Protein AF-A0A6J5A3V4-F1 (afdb_monomer)

pLDDT: mean 75.84, std 9.5, range [47.66, 88.19]

Nearest PDB structures (foldseek):
  4din-assembly1_B  TM=4.752E-01  e=3.847E+00  Homo sapiens

Structure (mmCIF, N/CA/C/O backbone):
data_AF-A0A6J5A3V4-F1
#
_entry.id   AF-A0A6J5A3V4-F1
#
loop_
_atom_site.group_PDB
_atom_site.id
_atom_site.type_symbol
_atom_site.label_atom_id
_atom_site.label_alt_id
_atom_site.label_comp_id
_atom_site.label_asym_id
_atom_site.label_entity_id
_atom_site.label_seq_id
_atom_site.pdbx_PDB_ins_code
_atom_site.Cartn_x
_atom_site.Cartn_y
_atom_site.Cartn_z
_atom_site.occupancy
_atom_site.B_iso_or_equiv
_atom_site.auth_seq_id
_atom_site.auth_comp_id
_atom_site.auth_asym_id
_atom_site.auth_atom_id
_atom_site.pdbx_PDB_model_num
ATOM 1 N N . MET A 1 1 ? 20.127 -11.781 -20.003 1.00 52.34 1 MET A N 1
ATOM 2 C CA . MET A 1 1 ? 18.702 -11.695 -19.614 1.00 52.34 1 MET A CA 1
ATOM 3 C C . MET A 1 1 ? 18.591 -11.997 -18.131 1.00 52.34 1 MET A C 1
ATOM 5 O O . MET A 1 1 ? 18.825 -13.134 -17.752 1.00 52.34 1 MET A O 1
ATOM 9 N N . LYS A 1 2 ? 18.326 -10.992 -17.294 1.00 51.72 2 LYS A N 1
ATOM 10 C CA . LYS A 1 2 ? 17.913 -11.189 -15.895 1.00 51.72 2 LYS A CA 1
ATOM 11 C C . LYS A 1 2 ? 17.309 -9.885 -15.359 1.00 51.72 2 LYS A C 1
ATOM 13 O O . LYS A 1 2 ? 17.791 -9.303 -14.403 1.00 51.72 2 LYS A O 1
ATOM 18 N N . GLY A 1 3 ? 16.272 -9.397 -16.041 1.00 55.44 3 GLY A N 1
ATOM 19 C CA . GLY A 1 3 ? 15.338 -8.463 -15.418 1.00 55.44 3 GLY A CA 1
ATOM 20 C C . GLY A 1 3 ? 14.418 -9.299 -14.544 1.00 55.44 3 GLY A C 1
ATOM 21 O O . GLY A 1 3 ? 13.437 -9.846 -15.045 1.00 55.44 3 GLY A O 1
ATOM 22 N N . GLY A 1 4 ? 14.812 -9.532 -13.292 1.00 59.06 4 GLY A N 1
ATOM 23 C CA . GLY A 1 4 ? 13.900 -10.111 -12.315 1.00 59.06 4 GL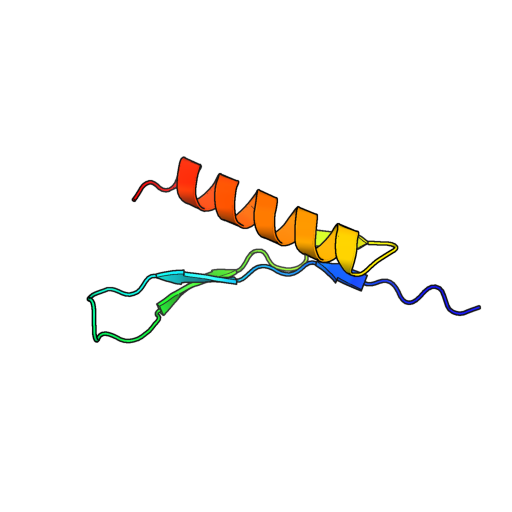Y A CA 1
ATOM 24 C C . GLY A 1 4 ? 12.783 -9.100 -12.115 1.00 59.06 4 GLY A C 1
ATOM 25 O O . GLY A 1 4 ? 13.047 -8.017 -11.618 1.00 59.06 4 GLY A O 1
ATOM 26 N N . ARG A 1 5 ? 11.572 -9.403 -12.585 1.00 66.25 5 ARG A N 1
ATOM 27 C CA . ARG A 1 5 ? 10.412 -8.556 -12.300 1.00 66.25 5 ARG A CA 1
ATOM 28 C C . ARG A 1 5 ? 10.097 -8.701 -10.817 1.00 66.25 5 ARG A C 1
ATOM 30 O O . ARG A 1 5 ? 9.898 -9.824 -10.347 1.00 66.25 5 ARG A O 1
ATOM 37 N N . TYR A 1 6 ? 10.112 -7.590 -10.096 1.00 71.31 6 TYR A N 1
ATOM 38 C CA . TYR A 1 6 ? 9.774 -7.546 -8.682 1.00 71.31 6 TYR A CA 1
ATOM 39 C C . TYR A 1 6 ? 8.279 -7.287 -8.560 1.00 71.31 6 TYR A C 1
ATOM 41 O O . TYR A 1 6 ? 7.740 -6.405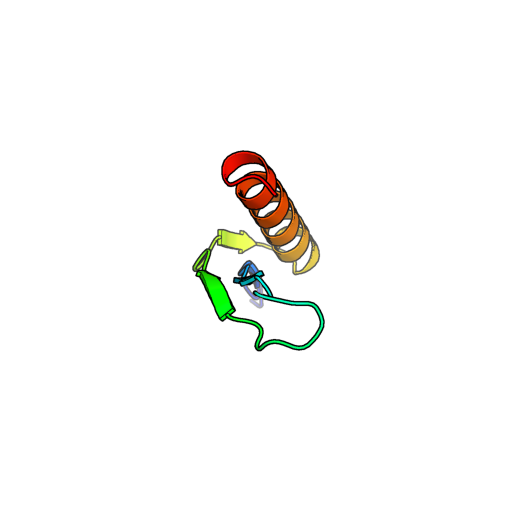 -9.218 1.00 71.31 6 TYR A O 1
ATOM 49 N N . PHE A 1 7 ? 7.600 -8.070 -7.733 1.00 69.38 7 PHE A N 1
ATOM 50 C CA . PHE A 1 7 ? 6.163 -7.931 -7.530 1.00 69.38 7 PHE A CA 1
ATOM 51 C C . PHE A 1 7 ? 5.919 -7.204 -6.214 1.00 69.38 7 PHE A C 1
ATOM 53 O O . PHE A 1 7 ? 6.260 -7.720 -5.146 1.00 69.38 7 PHE A O 1
ATOM 60 N N . GLY A 1 8 ? 5.336 -6.010 -6.293 1.00 74.06 8 GLY A N 1
ATOM 61 C CA . GLY A 1 8 ? 4.915 -5.263 -5.111 1.00 74.06 8 GLY A CA 1
ATOM 62 C C . GLY A 1 8 ? 3.651 -5.885 -4.537 1.00 74.06 8 GLY A C 1
ATOM 63 O O . GLY A 1 8 ? 2.657 -6.042 -5.245 1.00 74.06 8 GLY A O 1
ATOM 64 N N . ARG A 1 9 ? 3.673 -6.266 -3.258 1.00 77.94 9 ARG A N 1
ATOM 65 C CA . ARG A 1 9 ? 2.498 -6.808 -2.563 1.00 77.94 9 ARG A CA 1
ATOM 66 C C . ARG A 1 9 ? 2.395 -6.189 -1.186 1.00 77.94 9 ARG A C 1
ATOM 68 O O . ARG A 1 9 ? 3.342 -6.259 -0.408 1.00 77.94 9 ARG A O 1
ATOM 75 N N . ALA A 1 10 ? 1.231 -5.637 -0.876 1.00 78.38 10 ALA A N 1
ATOM 76 C CA . ALA A 1 10 ? 0.932 -5.088 0.432 1.00 78.38 10 ALA A CA 1
ATOM 77 C C . ALA A 1 10 ? -0.160 -5.912 1.115 1.00 78.38 10 ALA A C 1
ATOM 79 O O . ALA A 1 10 ? -1.142 -6.347 0.504 1.00 78.38 10 ALA A O 1
ATOM 80 N N . LYS A 1 11 ? 0.024 -6.124 2.415 1.00 81.12 11 LYS A N 1
ATOM 81 C CA . LYS A 1 11 ? -0.952 -6.777 3.279 1.00 81.12 11 LYS A CA 1
ATOM 82 C C . LYS A 1 11 ? -1.203 -5.878 4.473 1.00 81.12 11 LYS A C 1
ATOM 84 O O . LYS A 1 11 ? -0.256 -5.505 5.162 1.00 81.12 11 LYS A O 1
ATOM 89 N N . ILE A 1 12 ? -2.459 -5.530 4.705 1.00 81.50 12 ILE A N 1
ATOM 90 C CA . ILE A 1 12 ? -2.855 -4.709 5.843 1.00 81.50 12 ILE A CA 1
ATOM 91 C C . ILE A 1 12 ? -3.476 -5.619 6.879 1.00 81.50 12 ILE A C 1
ATOM 93 O O . ILE A 1 12 ? -4.466 -6.307 6.622 1.00 81.50 12 ILE A O 1
ATOM 97 N N . TYR A 1 13 ? -2.884 -5.581 8.063 1.00 79.38 13 TYR A N 1
ATOM 98 C CA . TYR A 1 13 ? -3.377 -6.272 9.236 1.00 79.38 13 TYR A CA 1
ATOM 99 C C . TYR A 1 13 ? -3.868 -5.233 10.236 1.00 79.38 13 TYR A C 1
ATOM 101 O O . TYR A 1 13 ? -3.148 -4.286 10.552 1.00 79.38 13 TYR A O 1
ATOM 109 N N . ARG A 1 14 ? -5.080 -5.415 10.757 1.00 76.62 14 ARG A N 1
ATOM 110 C CA . ARG A 1 14 ? -5.606 -4.606 11.858 1.00 76.62 14 ARG A CA 1
ATOM 111 C C . ARG A 1 14 ? -5.610 -5.473 13.090 1.00 76.62 14 ARG A C 1
ATOM 113 O O . ARG A 1 14 ? -6.073 -6.613 13.078 1.00 76.62 14 ARG A O 1
ATOM 120 N N . ARG A 1 15 ? -5.088 -4.908 14.170 1.00 73.56 15 ARG A N 1
ATOM 121 C CA . ARG A 1 15 ? -5.183 -5.522 15.482 1.00 73.56 15 ARG A CA 1
ATOM 122 C C . ARG A 1 15 ? -6.460 -5.026 16.147 1.00 73.56 15 ARG A C 1
ATOM 124 O O . ARG A 1 15 ? -6.650 -3.821 16.278 1.00 73.56 15 ARG A O 1
ATOM 131 N N . ALA A 1 16 ? -7.328 -5.946 16.559 1.00 65.81 16 ALA A N 1
ATOM 132 C CA . ALA A 1 16 ? -8.590 -5.592 17.210 1.00 65.81 16 ALA A CA 1
ATOM 133 C C . ALA A 1 16 ? -8.389 -5.002 18.623 1.00 65.81 16 ALA A C 1
ATOM 135 O O . ALA A 1 16 ? -9.271 -4.328 19.145 1.00 65.81 16 ALA A O 1
ATOM 136 N N . SER A 1 17 ? -7.243 -5.249 19.267 1.00 64.88 17 SER A N 1
ATOM 137 C CA . SER A 1 17 ? -6.887 -4.732 20.600 1.00 64.88 17 SER A CA 1
ATOM 138 C C . SER A 1 17 ? -5.380 -4.842 20.834 1.00 64.88 17 SER A C 1
ATOM 140 O O . SER A 1 17 ? -4.729 -5.639 20.170 1.00 64.88 17 SER A O 1
ATOM 142 N N . ALA A 1 18 ? -4.805 -4.109 21.795 1.00 66.00 18 ALA A N 1
ATOM 143 C CA . ALA A 1 18 ? -3.351 -4.048 22.023 1.00 66.00 18 ALA A CA 1
ATOM 144 C C . ALA A 1 18 ? -2.649 -5.414 22.247 1.00 66.00 18 ALA A C 1
ATOM 146 O O . ALA A 1 18 ? -1.441 -5.501 22.037 1.00 66.00 18 ALA A O 1
ATOM 147 N N . GLY A 1 19 ? -3.396 -6.478 22.573 1.00 67.44 19 GLY A N 1
ATOM 148 C CA . GLY A 1 19 ? -2.908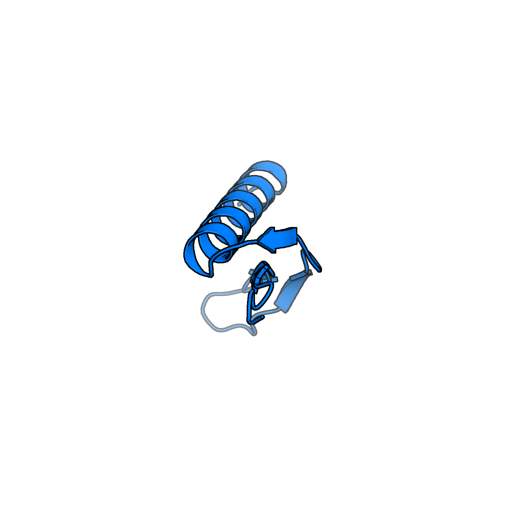 -7.864 22.668 1.00 67.44 19 GLY A CA 1
ATOM 149 C C . GLY A 1 19 ? -3.672 -8.899 21.827 1.00 67.44 19 GLY A C 1
ATOM 150 O O . GLY A 1 19 ? -3.502 -10.087 22.065 1.00 67.44 19 GLY A O 1
ATOM 151 N N . GLY A 1 20 ? -4.535 -8.476 20.897 1.00 65.94 20 GLY A N 1
ATOM 152 C CA . GLY A 1 20 ? -5.292 -9.391 20.032 1.00 65.94 20 GLY A CA 1
ATOM 153 C C . GLY A 1 20 ? -4.522 -9.822 18.781 1.00 65.94 20 GLY A C 1
ATOM 154 O O . GLY A 1 20 ? -3.531 -9.190 18.404 1.00 65.94 20 GLY A O 1
ATOM 155 N N . ASP A 1 21 ? -5.007 -10.866 18.112 1.00 75.31 21 ASP A N 1
ATOM 156 C CA . ASP A 1 21 ? -4.451 -11.339 16.845 1.00 75.31 21 ASP A CA 1
ATOM 157 C C . ASP A 1 21 ? -4.494 -10.267 15.749 1.00 75.31 21 ASP A C 1
ATOM 159 O O . ASP A 1 21 ? -5.410 -9.441 15.655 1.00 75.31 21 ASP A O 1
ATOM 163 N N . ALA A 1 22 ? -3.459 -10.277 14.911 1.00 74.81 22 ALA A N 1
ATOM 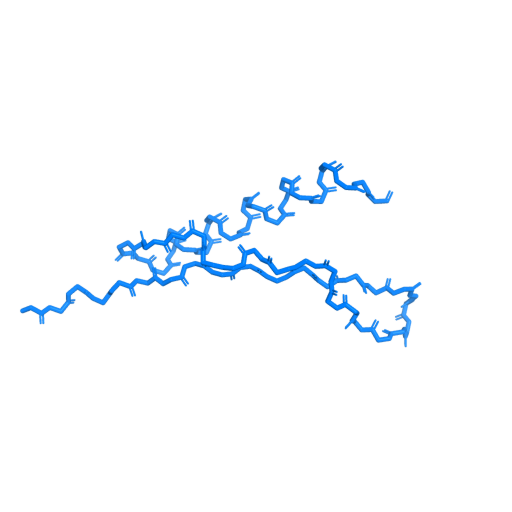164 C CA . ALA A 1 22 ? -3.398 -9.457 13.715 1.00 74.81 22 ALA A CA 1
ATOM 165 C C . ALA A 1 22 ? -4.303 -10.089 12.649 1.00 74.81 22 ALA A C 1
ATOM 167 O O . ALA A 1 22 ? -3.946 -11.096 12.041 1.00 74.81 22 ALA A O 1
ATOM 168 N N . VAL A 1 23 ? -5.481 -9.507 12.429 1.00 78.88 23 VAL A N 1
ATOM 169 C CA . VAL A 1 23 ? -6.424 -9.995 11.417 1.00 78.88 23 VAL A CA 1
ATOM 170 C C . VAL A 1 23 ? -6.081 -9.338 10.087 1.00 78.88 23 VAL A C 1
ATOM 172 O O . VAL A 1 23 ? -5.988 -8.111 10.007 1.00 78.88 23 VAL A O 1
ATOM 175 N N . GLU A 1 24 ? -5.869 -10.146 9.045 1.00 82.00 24 GLU A N 1
ATOM 176 C CA . GLU A 1 24 ? -5.697 -9.637 7.681 1.00 82.00 24 GLU A CA 1
ATOM 177 C C . GLU A 1 24 ? -6.995 -8.950 7.256 1.00 82.00 24 GLU A C 1
ATOM 179 O O . GLU A 1 24 ? -8.042 -9.585 7.158 1.00 82.00 24 GLU A O 1
ATOM 184 N N . VAL A 1 25 ? -6.939 -7.639 7.043 1.00 78.81 25 VAL A N 1
ATOM 185 C CA . VAL A 1 25 ? -8.116 -6.843 6.663 1.00 78.81 25 VAL A CA 1
ATOM 186 C C . VAL A 1 25 ? -8.162 -6.642 5.167 1.00 78.81 25 VAL A C 1
ATOM 188 O O . VAL A 1 25 ? -9.233 -6.593 4.565 1.00 78.81 25 VAL A O 1
ATOM 191 N N . LYS A 1 26 ? -6.984 -6.501 4.558 1.00 82.50 26 LYS A N 1
ATOM 192 C CA . LYS A 1 26 ? -6.879 -6.276 3.131 1.00 82.50 26 LYS A CA 1
ATOM 193 C C . LYS A 1 26 ? -5.598 -6.865 2.582 1.00 82.50 26 LYS A C 1
ATOM 195 O O . LYS A 1 26 ? -4.503 -6.615 3.080 1.00 82.50 26 LYS A O 1
ATOM 200 N N . TYR A 1 27 ? -5.763 -7.572 1.479 1.00 82.25 27 TYR A N 1
ATOM 201 C CA . TYR A 1 27 ? -4.682 -7.969 0.606 1.00 82.25 27 TYR A CA 1
ATOM 202 C C . TYR A 1 27 ? -4.750 -7.114 -0.658 1.0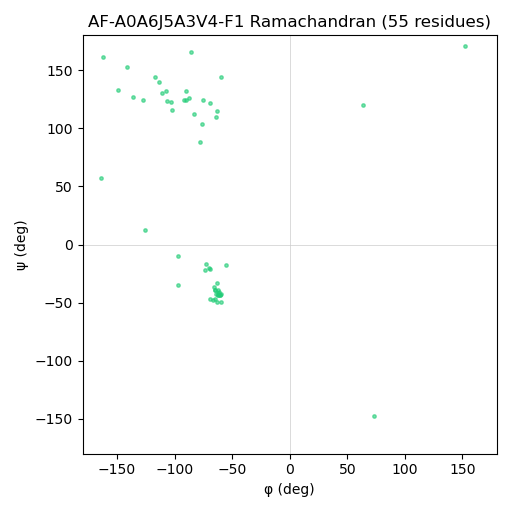0 82.25 27 TYR A C 1
ATOM 204 O O . TYR A 1 27 ? -5.797 -7.080 -1.309 1.00 82.25 27 TYR A O 1
ATOM 212 N N . SER A 1 28 ? -3.668 -6.407 -0.999 1.00 74.06 28 SER A N 1
ATOM 213 C CA . SER A 1 28 ? -3.631 -5.623 -2.240 1.00 74.06 28 SER A CA 1
ATOM 214 C C . SER A 1 28 ? -3.585 -6.511 -3.479 1.00 74.06 28 SER A C 1
ATOM 216 O O . SER A 1 28 ? -3.891 -6.050 -4.572 1.00 74.06 28 SER A O 1
ATOM 218 N N . GLY A 1 29 ? -3.182 -7.775 -3.322 1.00 76.94 29 GLY A N 1
ATOM 219 C CA . GLY A 1 29 ? -2.821 -8.602 -4.461 1.00 76.94 29 GLY A CA 1
ATOM 220 C C . GLY A 1 29 ? -1.482 -8.174 -5.041 1.00 76.94 29 GLY A C 1
ATOM 221 O O . GLY A 1 29 ? -0.585 -7.734 -4.321 1.00 76.94 29 GLY A O 1
ATOM 222 N N . ASP A 1 30 ? -1.364 -8.329 -6.350 1.00 78.75 30 ASP A N 1
ATOM 223 C CA . ASP A 1 30 ? -0.231 -7.838 -7.115 1.00 78.75 30 ASP A CA 1
ATOM 224 C C . ASP A 1 30 ? -0.465 -6.358 -7.440 1.00 78.75 30 ASP A C 1
ATOM 226 O O . ASP A 1 30 ? -1.411 -6.023 -8.151 1.00 78.75 30 ASP A O 1
ATOM 230 N N . LEU A 1 31 ? 0.343 -5.469 -6.857 1.00 73.69 31 LEU A N 1
ATOM 231 C CA . LEU A 1 31 ? 0.249 -4.024 -7.106 1.00 73.69 31 LEU A CA 1
ATOM 232 C C . LEU A 1 31 ? 0.779 -3.649 -8.490 1.00 73.69 31 LEU A C 1
ATOM 234 O O . LEU A 1 31 ? 0.418 -2.603 -9.026 1.00 73.69 31 LEU A O 1
ATOM 238 N N . GLY A 1 32 ? 1.626 -4.503 -9.057 1.00 73.06 32 GLY A N 1
ATOM 239 C CA . GLY A 1 32 ? 2.261 -4.300 -10.343 1.00 73.06 32 GLY A CA 1
ATOM 240 C C . GLY A 1 32 ? 3.601 -5.015 -10.434 1.00 73.06 32 GLY A C 1
ATOM 241 O O . GLY A 1 32 ? 4.144 -5.522 -9.443 1.00 73.06 32 GLY A O 1
ATOM 242 N N . ASP A 1 33 ? 4.136 -5.014 -11.653 1.00 77.88 33 ASP A N 1
ATOM 243 C CA . ASP A 1 33 ? 5.502 -5.428 -11.929 1.00 77.88 33 ASP A CA 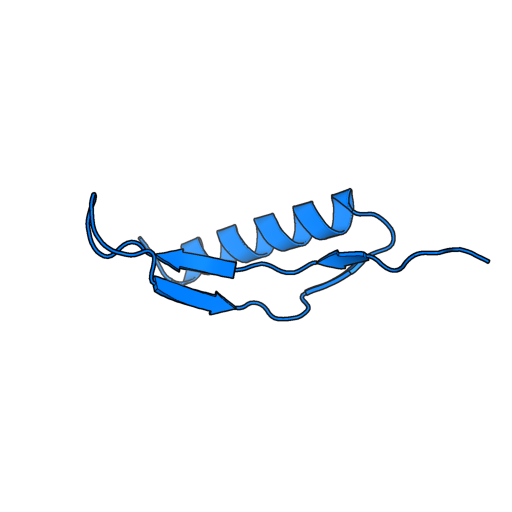1
ATOM 244 C C . ASP A 1 33 ? 6.416 -4.203 -11.873 1.00 77.88 33 ASP A C 1
ATOM 246 O O . ASP A 1 33 ? 6.185 -3.191 -12.535 1.00 77.88 33 ASP A O 1
ATOM 250 N N . TYR A 1 34 ? 7.434 -4.292 -11.029 1.00 79.25 34 TYR A N 1
ATOM 251 C CA . TYR A 1 34 ? 8.378 -3.217 -10.798 1.00 79.25 34 TYR A CA 1
ATOM 252 C C . TYR A 1 34 ? 9.781 -3.647 -11.230 1.00 79.25 34 TYR A C 1
ATOM 254 O O . TYR A 1 34 ? 10.172 -4.811 -11.050 1.00 79.25 34 TYR A O 1
ATOM 262 N N . PRO A 1 35 ? 10.568 -2.710 -11.785 1.00 73.56 35 PRO A N 1
ATOM 263 C CA . PRO A 1 35 ? 11.934 -2.980 -12.217 1.00 73.56 35 PRO A CA 1
ATOM 264 C C . PRO A 1 35 ? 12.911 -3.135 -11.042 1.00 73.56 35 PRO A C 1
ATOM 266 O O . PRO A 1 35 ? 13.986 -3.704 -11.235 1.00 73.56 35 PRO A O 1
ATOM 269 N N . SER A 1 36 ? 12.529 -2.676 -9.843 1.00 79.81 36 SER A N 1
ATOM 270 C CA . SER A 1 36 ? 13.351 -2.686 -8.629 1.00 79.81 36 SER A CA 1
ATOM 271 C C . SER A 1 36 ? 12.510 -3.029 -7.398 1.00 79.81 36 SER A C 1
ATOM 273 O O . SER A 1 36 ? 11.319 -2.715 -7.341 1.00 79.81 36 SER A O 1
ATOM 275 N N . ASP A 1 37 ? 13.134 -3.617 -6.376 1.00 77.81 37 ASP A N 1
ATOM 276 C CA . ASP A 1 37 ? 12.495 -3.850 -5.076 1.00 77.81 37 ASP A CA 1
ATOM 277 C C . ASP A 1 37 ? 12.111 -2.542 -4.367 1.00 77.81 37 ASP A C 1
ATOM 279 O O . ASP A 1 37 ? 11.062 -2.494 -3.729 1.00 77.81 37 ASP A O 1
ATOM 283 N N . ALA A 1 38 ? 12.894 -1.472 -4.546 1.00 83.81 38 ALA A N 1
ATOM 284 C CA . ALA A 1 38 ? 12.589 -0.146 -4.012 1.00 83.81 38 ALA A CA 1
ATOM 285 C C . ALA A 1 38 ? 11.252 0.398 -4.548 1.00 83.81 38 ALA A C 1
ATOM 287 O O . ALA A 1 38 ? 10.392 0.780 -3.761 1.00 83.81 38 ALA A O 1
ATOM 288 N N . ASP A 1 39 ? 11.032 0.357 -5.867 1.00 83.50 39 ASP A N 1
ATOM 289 C CA . ASP A 1 39 ? 9.768 0.778 -6.488 1.00 83.50 39 ASP A CA 1
ATOM 290 C C . ASP A 1 39 ? 8.581 -0.073 -6.007 1.00 83.50 39 ASP A C 1
ATOM 292 O O . ASP A 1 39 ? 7.506 0.453 -5.710 1.00 83.50 39 ASP A O 1
ATOM 296 N N . ALA A 1 40 ? 8.786 -1.388 -5.873 1.00 81.88 40 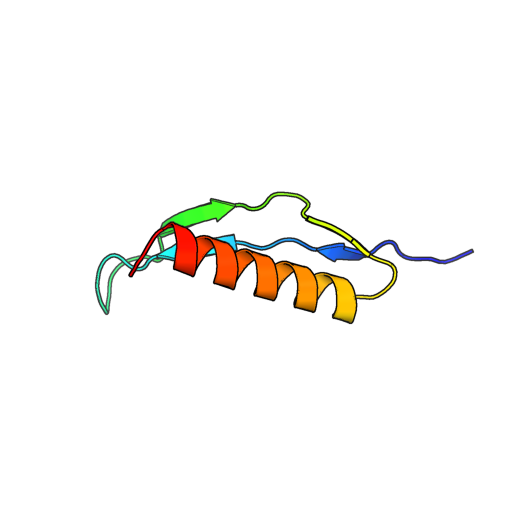ALA A N 1
ATOM 297 C CA . ALA A 1 40 ? 7.778 -2.300 -5.342 1.00 81.88 40 ALA A CA 1
ATOM 298 C C . ALA A 1 40 ? 7.407 -1.971 -3.885 1.00 81.88 40 ALA A C 1
ATOM 300 O O . ALA A 1 40 ? 6.230 -2.039 -3.517 1.00 81.88 40 ALA A O 1
ATOM 301 N N . PHE A 1 41 ? 8.396 -1.602 -3.065 1.00 83.12 41 PHE A N 1
ATOM 302 C CA . PHE A 1 41 ? 8.200 -1.187 -1.677 1.00 83.12 41 PHE A CA 1
ATOM 303 C C . PHE A 1 41 ? 7.486 0.161 -1.568 1.00 83.12 41 PHE A C 1
ATOM 305 O O . PHE A 1 41 ? 6.519 0.265 -0.814 1.00 83.12 41 PHE A O 1
ATOM 312 N N . GLU A 1 42 ? 7.907 1.164 -2.338 1.00 87.12 42 GLU A N 1
ATOM 313 C CA . GLU A 1 42 ? 7.287 2.495 -2.358 1.00 87.12 42 GLU A CA 1
ATOM 314 C C . GLU A 1 42 ? 5.816 2.407 -2.785 1.00 87.12 42 GLU A C 1
ATOM 316 O O . GLU A 1 42 ? 4.933 2.994 -2.153 1.00 87.12 42 GLU A O 1
ATOM 321 N N . ALA A 1 43 ? 5.519 1.605 -3.812 1.00 84.81 43 ALA A N 1
ATOM 322 C CA . ALA A 1 43 ? 4.150 1.369 -4.252 1.0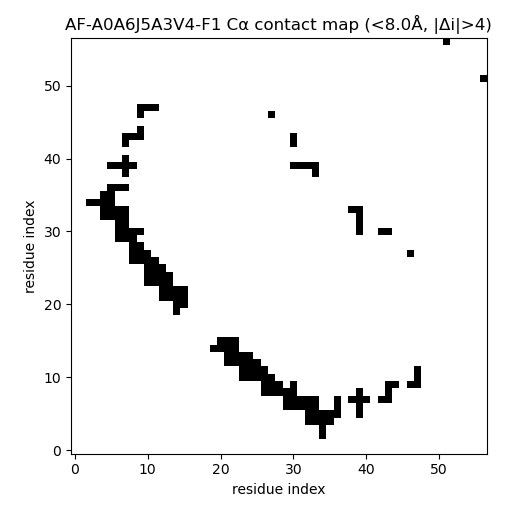0 84.81 43 ALA A CA 1
ATOM 323 C C . ALA A 1 43 ? 3.307 0.658 -3.183 1.00 84.81 43 ALA A C 1
ATOM 325 O O . ALA A 1 43 ? 2.166 1.055 -2.930 1.00 84.81 43 ALA A O 1
ATOM 326 N N . ALA A 1 44 ? 3.871 -0.357 -2.521 1.00 84.75 44 ALA A N 1
ATOM 327 C CA . ALA A 1 44 ? 3.214 -1.065 -1.425 1.00 84.75 44 ALA A CA 1
ATOM 328 C C . ALA A 1 44 ? 2.914 -0.149 -0.236 1.00 84.75 44 ALA A C 1
ATOM 330 O O . ALA A 1 44 ? 1.808 -0.189 0.309 1.00 84.75 44 ALA A O 1
ATOM 331 N N . GLN A 1 45 ? 3.865 0.707 0.136 1.00 85.19 45 GLN A N 1
ATOM 332 C CA . GLN A 1 45 ? 3.697 1.661 1.223 1.00 85.19 45 GLN A CA 1
ATOM 333 C C . GLN A 1 45 ? 2.644 2.715 0.879 1.00 85.19 45 GLN A C 1
ATOM 335 O O . GLN A 1 45 ? 1.729 2.943 1.670 1.00 85.19 45 GLN A O 1
ATOM 340 N N . ARG A 1 46 ? 2.720 3.317 -0.314 1.00 88.19 46 ARG A N 1
ATOM 341 C CA . ARG A 1 46 ? 1.751 4.323 -0.761 1.00 88.19 46 ARG A CA 1
ATOM 342 C C . ARG A 1 46 ? 0.335 3.762 -0.814 1.00 88.19 46 ARG A C 1
ATOM 344 O O . ARG A 1 46 ? -0.592 4.422 -0.354 1.00 88.19 46 ARG A O 1
ATOM 351 N N . TRP A 1 47 ? 0.175 2.543 -1.325 1.00 87.56 47 TRP A N 1
ATOM 352 C CA . TRP A 1 47 ? -1.117 1.864 -1.336 1.00 87.56 47 TRP A CA 1
ATOM 353 C C . TRP A 1 47 ? -1.645 1.623 0.083 1.00 87.56 47 TRP A C 1
ATOM 355 O O . TRP A 1 47 ? -2.816 1.882 0.347 1.00 87.56 47 TRP A O 1
ATOM 365 N N . ALA A 1 48 ? -0.792 1.184 1.016 1.00 84.38 48 ALA A N 1
ATOM 366 C CA . ALA A 1 48 ? -1.200 0.957 2.400 1.00 84.38 48 ALA A CA 1
ATOM 367 C C . ALA A 1 48 ? -1.614 2.253 3.114 1.00 84.38 48 ALA A C 1
ATOM 369 O O . ALA A 1 48 ? -2.600 2.253 3.850 1.00 84.38 48 ALA A O 1
ATOM 370 N N . ILE A 1 49 ? -0.897 3.355 2.867 1.00 85.69 49 ILE A N 1
ATOM 371 C CA . ILE A 1 49 ? -1.251 4.685 3.380 1.00 85.69 49 ILE A CA 1
ATOM 372 C C . ILE A 1 49 ? -2.597 5.126 2.811 1.00 85.69 49 ILE A C 1
ATOM 374 O O . ILE A 1 49 ? -3.469 5.509 3.582 1.00 85.69 49 ILE A O 1
ATOM 378 N N . GLN A 1 50 ? -2.785 5.022 1.492 1.00 85.81 50 GLN A N 1
ATOM 379 C CA . GLN A 1 50 ? -4.037 5.410 0.844 1.00 85.81 50 GLN A CA 1
ATOM 380 C C . GLN A 1 50 ? -5.215 4.586 1.369 1.00 85.81 50 GLN A C 1
ATOM 382 O O . GLN A 1 50 ? -6.251 5.141 1.705 1.00 85.81 50 GLN A O 1
ATOM 387 N N . TRP A 1 51 ? -5.041 3.273 1.522 1.00 84.44 51 TRP A N 1
ATOM 388 C CA . TRP A 1 51 ? -6.080 2.424 2.090 1.00 84.44 51 TRP A CA 1
ATOM 389 C C . TRP A 1 51 ? -6.403 2.811 3.538 1.00 84.44 51 TRP A C 1
ATOM 391 O O . TRP A 1 51 ? -7.569 2.835 3.910 1.00 84.44 51 TRP A O 1
ATOM 401 N N . CYS A 1 52 ? -5.395 3.121 4.359 1.00 82.31 52 CYS A N 1
ATOM 402 C CA . CYS A 1 52 ? -5.604 3.570 5.738 1.00 82.31 52 CYS A CA 1
ATOM 403 C C . CYS A 1 52 ? -6.339 4.920 5.798 1.00 82.31 52 CYS A C 1
ATOM 405 O O . CYS A 1 52 ? -7.218 5.094 6.636 1.00 82.31 52 CYS A O 1
ATOM 407 N N . ASP A 1 53 ? -6.011 5.842 4.891 1.00 85.44 53 ASP A N 1
ATOM 408 C CA . ASP A 1 53 ? -6.679 7.140 4.746 1.00 85.44 53 ASP A CA 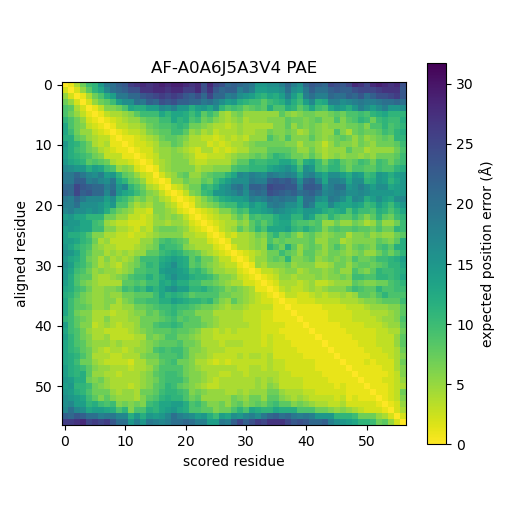1
ATOM 409 C C . ASP A 1 53 ? -8.145 6.972 4.308 1.00 85.44 53 ASP A C 1
ATOM 411 O O . ASP A 1 53 ? -9.050 7.505 4.946 1.00 85.44 53 ASP A O 1
ATOM 415 N N . GLU A 1 54 ? -8.396 6.136 3.294 1.00 82.75 54 GLU A N 1
ATOM 416 C CA . GLU A 1 54 ? -9.742 5.826 2.792 1.00 82.75 54 GLU A CA 1
ATOM 417 C C . GLU A 1 54 ? -10.604 5.073 3.815 1.00 82.75 54 GLU A C 1
ATOM 419 O O . GLU A 1 54 ? -11.817 5.276 3.875 1.00 82.75 54 GLU A O 1
ATOM 424 N N . HIS A 1 55 ? -10.003 4.175 4.602 1.00 74.69 55 HIS A N 1
ATOM 425 C CA . HIS A 1 55 ? -10.735 3.315 5.532 1.00 74.69 55 HIS A CA 1
ATOM 426 C C . HIS A 1 55 ? -10.772 3.815 6.971 1.00 74.69 55 HIS A C 1
ATOM 428 O O . HIS A 1 55 ? -11.557 3.257 7.736 1.00 74.69 55 HIS A O 1
ATOM 434 N N . GLY A 1 56 ? -10.000 4.852 7.305 1.00 62.50 56 GLY A N 1
ATOM 435 C CA . GLY A 1 56 ? -10.095 5.605 8.550 1.00 62.50 56 GLY A CA 1
ATOM 436 C C . GLY A 1 56 ? -9.796 4.789 9.810 1.00 62.50 56 GLY A C 1
ATOM 437 O O . GLY A 1 56 ? -10.475 3.814 10.137 1.00 62.50 56 GLY A O 1
ATOM 438 N N . ALA A 1 57 ? -8.770 5.227 10.538 1.00 47.66 57 ALA A N 1
ATOM 439 C CA . ALA A 1 57 ? -8.518 4.869 11.933 1.00 47.66 57 ALA A CA 1
ATOM 440 C C . ALA A 1 57 ? -9.806 4.762 12.778 1.00 47.66 57 ALA A C 1
ATOM 442 O O . ALA A 1 57 ? -10.659 5.672 12.680 1.00 47.66 57 ALA A O 1
#

Sequence (57 aa):
MKGGRYFGRAKIYRRASAGGDAVEVKYSGDLGDYPSDADAFEAAQRWAIQWCDEHGA

Mean predicted aligned error: 8.29 Å

Secondary structure (DSSP, 8-state):
-----EEE--EEEEESSTTS-EEEEEE----EEESSHHHHHHHHHHHHHHHHHHH--

Foldseek 3Di:
DDQPFDWQWAWQFDAPDPPGDGHTPDTPPGLDTDSDPVVSVVSRVVVNVVCCVVVDD

Solvent-accessible surface area (backbone atoms only — not comparable to full-atom values): 3475 Å² total; per-residue (Å²): 141,82,83,65,75,26,71,14,62,35,75,44,62,48,58,88,42,103,86,48,67,72,41,80,74,42,72,64,53,77,74,45,82,21,88,37,65,65,59,16,48,54,51,25,50,53,50,51,50,50,50,46,65,76,66,52,131

Radius of gyration: 13.73 Å; Cα contacts (8 Å, |Δi|>4): 81; chains: 1; bounding box: 29×19×42 Å

Organism: NCBI:txid487049